Protein AF-A0A1A9T3V4-F1 (afdb_monomer_lite)

Secondary structure (DSSP, 8-state):
--HHHHHHHHHHHTT--HHHHHHHH---HHHHHHHHTTSSPPPHHHHHHHHHH-GGGHHHHHHS-SS----------

Foldseek 3Di:
DALLCLLVVLCVVVVDDLVVVCVQLVPDSVLNVCSVVVVDRDDPSSLVSSCVSPVQCNCCSPPVDNDDDDDDDDPPD

pLDDT: mean 95.2, std 6.95, range [57.75, 98.69]

Radius of gyration: 13.36 Å; chains: 1; bounding box: 26×24×45 Å

Structure (mmCIF, N/CA/C/O backbone):
data_AF-A0A1A9T3V4-F1
#
_entry.id   AF-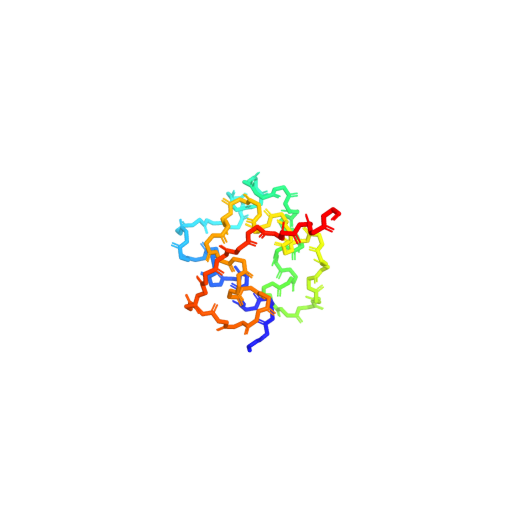A0A1A9T3V4-F1
#
loop_
_atom_site.group_PDB
_atom_site.id
_atom_site.type_symbol
_atom_site.label_atom_id
_atom_site.label_alt_id
_atom_site.label_comp_id
_atom_site.label_asym_id
_atom_site.label_entity_id
_atom_site.label_seq_id
_atom_site.pdbx_PDB_ins_code
_atom_site.Cartn_x
_atom_site.Cartn_y
_atom_site.Cartn_z
_atom_site.occupancy
_atom_site.B_iso_or_equiv
_atom_site.auth_seq_id
_atom_site.auth_comp_id
_atom_site.auth_asym_id
_atom_site.auth_atom_id
_atom_site.pdbx_PDB_model_num
ATOM 1 N N . MET A 1 1 ? -2.211 -13.627 1.088 1.00 79.56 1 MET A N 1
ATOM 2 C CA . MET A 1 1 ? -1.679 -13.333 -0.272 1.00 79.56 1 MET A CA 1
ATOM 3 C C . MET A 1 1 ? -0.419 -12.476 -0.158 1.00 79.56 1 MET A C 1
ATOM 5 O O . MET A 1 1 ? -0.290 -11.777 0.835 1.00 79.56 1 MET A O 1
ATOM 9 N N . ASP A 1 2 ? 0.499 -12.511 -1.132 1.00 92.62 2 ASP A N 1
ATOM 10 C CA . ASP A 1 2 ? 1.673 -11.617 -1.141 1.00 92.62 2 ASP A CA 1
ATOM 11 C C . ASP A 1 2 ? 1.263 -10.129 -1.156 1.00 92.62 2 ASP A C 1
ATOM 13 O O . ASP A 1 2 ? 0.329 -9.734 -1.864 1.00 92.62 2 ASP A O 1
ATOM 17 N N . THR A 1 3 ? 1.953 -9.299 -0.372 1.00 95.12 3 THR A N 1
ATOM 18 C CA . THR A 1 3 ? 1.615 -7.880 -0.193 1.00 95.12 3 THR A CA 1
ATOM 19 C C . THR A 1 3 ? 1.815 -7.054 -1.465 1.00 95.12 3 THR A C 1
ATOM 21 O O . THR A 1 3 ? 1.016 -6.161 -1.745 1.00 95.12 3 THR A O 1
ATOM 24 N N . GLY A 1 4 ? 2.810 -7.375 -2.293 1.00 97.31 4 GLY A N 1
ATOM 25 C CA . GLY A 1 4 ? 2.988 -6.742 -3.597 1.00 97.31 4 GLY A CA 1
ATOM 26 C C . GLY A 1 4 ? 1.844 -7.055 -4.562 1.00 97.31 4 GLY A C 1
ATOM 27 O O . GLY A 1 4 ? 1.354 -6.160 -5.255 1.00 97.31 4 GLY A O 1
ATOM 28 N N . LYS A 1 5 ? 1.323 -8.290 -4.537 1.00 97.38 5 LYS A N 1
ATOM 29 C CA . LYS A 1 5 ? 0.104 -8.652 -5.288 1.00 97.38 5 LYS A CA 1
ATOM 30 C C . LYS A 1 5 ? -1.125 -7.874 -4.809 1.00 97.38 5 LYS A C 1
ATOM 32 O O . LYS A 1 5 ? -1.929 -7.458 -5.640 1.00 97.38 5 LYS A O 1
ATOM 37 N N . LYS A 1 6 ? -1.258 -7.629 -3.499 1.00 98.00 6 LYS A N 1
ATOM 38 C CA . LYS A 1 6 ? -2.341 -6.788 -2.950 1.00 98.00 6 LYS A CA 1
ATOM 39 C C . LYS A 1 6 ? -2.264 -5.357 -3.461 1.00 98.00 6 LYS A C 1
ATOM 41 O O . LYS A 1 6 ? -3.271 -4.818 -3.904 1.00 98.00 6 LYS A O 1
ATOM 46 N N . ILE A 1 7 ? -1.070 -4.768 -3.446 1.00 98.25 7 ILE A N 1
ATOM 47 C CA . ILE A 1 7 ? -0.833 -3.409 -3.953 1.00 98.25 7 ILE A CA 1
ATOM 48 C C . ILE A 1 7 ? -1.214 -3.309 -5.434 1.00 98.25 7 ILE A C 1
ATOM 50 O O . ILE A 1 7 ? -1.913 -2.374 -5.822 1.00 98.25 7 ILE A O 1
ATOM 54 N N . LYS A 1 8 ? -0.834 -4.307 -6.245 1.00 98.44 8 LYS A N 1
ATOM 55 C CA . LYS A 1 8 ? -1.229 -4.382 -7.657 1.00 98.44 8 LYS A CA 1
ATOM 56 C C . LYS A 1 8 ? -2.750 -4.374 -7.826 1.00 98.44 8 LYS A C 1
ATOM 58 O O . LYS A 1 8 ? -3.259 -3.606 -8.638 1.00 98.44 8 LYS A O 1
ATOM 63 N N . LEU A 1 9 ? -3.459 -5.206 -7.064 1.00 98.31 9 LEU A N 1
ATOM 64 C CA . LEU A 1 9 ? -4.917 -5.320 -7.146 1.00 98.31 9 LEU A CA 1
ATOM 65 C C . LEU A 1 9 ? -5.622 -4.036 -6.708 1.00 98.31 9 LEU A C 1
ATOM 67 O O . LEU A 1 9 ? -6.554 -3.610 -7.379 1.00 98.31 9 LEU A O 1
ATOM 71 N N . VAL A 1 10 ? -5.141 -3.380 -5.648 1.00 98.31 10 VAL A N 1
ATOM 72 C CA . VAL A 1 10 ? -5.646 -2.062 -5.236 1.00 98.31 10 VAL A CA 1
ATOM 73 C C . VAL A 1 10 ? -5.463 -1.044 -6.361 1.00 98.31 10 VAL A C 1
ATOM 75 O O . VAL A 1 10 ? -6.422 -0.377 -6.740 1.00 98.31 10 VAL A O 1
ATOM 78 N N . ARG A 1 11 ? -4.272 -0.959 -6.969 1.00 98.56 11 ARG A N 1
ATOM 79 C CA . ARG A 1 11 ? -4.045 -0.056 -8.106 1.00 98.56 11 ARG A CA 1
ATOM 80 C C . ARG A 1 11 ? -4.993 -0.357 -9.266 1.00 98.56 11 ARG A C 1
ATOM 82 O O . ARG A 1 11 ? -5.596 0.562 -9.812 1.00 98.56 11 ARG A O 1
ATOM 89 N N . GLU A 1 12 ? -5.142 -1.621 -9.641 1.00 98.44 12 GLU A N 1
ATOM 90 C CA . GLU A 1 12 ? -6.016 -2.026 -10.748 1.00 98.44 12 GLU A CA 1
ATOM 91 C C . GLU A 1 12 ? -7.492 -1.723 -10.459 1.00 98.44 12 GLU A C 1
ATOM 93 O O . GLU A 1 12 ? -8.182 -1.218 -11.341 1.00 98.44 12 GLU A O 1
ATOM 98 N N . ALA A 1 13 ? -7.949 -1.907 -9.217 1.00 98.19 13 ALA A N 1
ATOM 99 C CA . ALA A 1 13 ? -9.301 -1.552 -8.785 1.00 98.19 13 ALA A CA 1
ATOM 100 C C . ALA A 1 13 ? -9.586 -0.041 -8.870 1.00 98.19 13 ALA A C 1
ATOM 102 O O . ALA A 1 13 ? -10.724 0.359 -9.097 1.00 98.19 13 ALA A O 1
ATOM 103 N N . THR A 1 14 ? -8.559 0.808 -8.739 1.00 97.56 14 THR A N 1
ATOM 104 C CA . THR A 1 14 ? -8.693 2.265 -8.938 1.00 97.56 14 THR A CA 1
ATOM 105 C C . THR A 1 14 ? -8.712 2.690 -10.412 1.00 97.56 14 THR A C 1
ATOM 107 O O . THR A 1 14 ? -8.931 3.864 -10.700 1.00 97.56 14 THR A O 1
ATOM 110 N N . GLY A 1 15 ? -8.454 1.771 -11.352 1.00 98.12 15 GLY A N 1
ATOM 111 C CA . GLY A 1 15 ? -8.351 2.066 -12.786 1.00 98.12 15 GLY A CA 1
ATOM 112 C C . GLY A 1 15 ? -7.084 2.830 -13.195 1.00 98.12 15 GLY A C 1
ATOM 113 O O . GLY A 1 15 ? -6.975 3.252 -14.344 1.00 98.12 15 GLY A O 1
ATOM 114 N N . LEU A 1 16 ? -6.125 3.009 -12.279 1.00 98.31 16 LEU A N 1
ATOM 115 C CA . LEU A 1 16 ? -4.935 3.830 -12.500 1.00 98.31 16 LEU A CA 1
ATOM 116 C C . LEU A 1 16 ? -3.766 3.039 -13.098 1.00 98.31 16 LEU A C 1
ATOM 118 O O . LEU A 1 16 ? -3.468 1.892 -12.723 1.00 98.31 16 LEU A O 1
ATOM 122 N N . LYS A 1 17 ? -3.017 3.707 -13.976 1.00 98.31 17 LYS A N 1
ATOM 123 C CA . LYS A 1 17 ? -1.684 3.251 -14.390 1.00 98.31 17 LYS A CA 1
ATOM 124 C C . LYS A 1 17 ? -0.674 3.458 -13.256 1.00 98.31 17 LYS A C 1
ATOM 126 O O . LYS A 1 17 ? -0.942 4.149 -12.273 1.00 98.31 17 LYS A O 1
ATOM 131 N N . ARG A 1 18 ? 0.508 2.843 -13.361 1.00 98.19 18 ARG A N 1
ATOM 132 C CA . ARG A 1 18 ? 1.538 2.930 -12.304 1.00 98.19 18 ARG A CA 1
ATOM 133 C C . ARG A 1 18 ? 2.055 4.350 -12.121 1.00 98.19 18 ARG A C 1
ATOM 135 O O . ARG A 1 18 ? 2.321 4.746 -10.995 1.00 98.19 18 ARG A O 1
ATOM 142 N N . GLU A 1 19 ? 2.161 5.101 -13.206 1.00 98.50 19 GLU A N 1
ATOM 143 C CA . GLU A 1 19 ? 2.566 6.503 -13.231 1.00 98.50 19 GLU A CA 1
ATOM 144 C C . GLU A 1 19 ? 1.596 7.360 -12.407 1.00 98.50 19 GLU A C 1
ATOM 146 O O . GLU A 1 19 ? 2.006 8.085 -11.507 1.00 98.50 19 GLU A O 1
ATOM 151 N N . GLU A 1 20 ? 0.295 7.215 -12.651 1.00 98.62 20 GLU A N 1
ATOM 152 C CA . GLU A 1 20 ? -0.752 7.969 -11.953 1.00 98.62 20 GLU A CA 1
ATOM 153 C C . GLU A 1 20 ? -0.847 7.563 -10.481 1.00 98.62 20 GLU A C 1
ATOM 155 O O . GLU A 1 20 ? -0.968 8.409 -9.596 1.00 98.62 20 GLU A O 1
ATOM 160 N N . PHE A 1 21 ? -0.747 6.262 -10.205 1.00 98.62 21 PHE A N 1
ATOM 161 C CA . PHE A 1 21 ? -0.743 5.736 -8.845 1.00 98.62 21 PHE A CA 1
ATOM 162 C C . PHE A 1 21 ? 0.482 6.214 -8.055 1.00 98.62 21 PHE A C 1
ATOM 164 O O . PHE A 1 21 ? 0.364 6.574 -6.884 1.00 98.62 21 PHE A O 1
ATOM 171 N N . SER A 1 22 ? 1.648 6.276 -8.706 1.00 98.69 22 SER A N 1
ATOM 172 C CA . SER A 1 22 ? 2.881 6.832 -8.144 1.00 98.69 22 SER A CA 1
ATOM 173 C C . SER A 1 22 ? 2.700 8.298 -7.760 1.00 98.69 22 SER A C 1
ATOM 175 O O . SER A 1 22 ? 3.015 8.667 -6.633 1.00 98.69 22 SER A O 1
ATOM 177 N N . VAL A 1 23 ? 2.116 9.112 -8.645 1.00 98.62 23 VAL A N 1
ATOM 178 C CA . VAL A 1 23 ? 1.834 10.529 -8.365 1.00 98.62 23 VAL A CA 1
ATOM 179 C C . VAL A 1 23 ? 0.870 10.688 -7.190 1.00 98.62 23 VAL A C 1
ATOM 181 O O . VAL A 1 23 ? 1.135 11.493 -6.303 1.00 98.62 23 VAL A O 1
ATOM 184 N N . ARG A 1 24 ? -0.222 9.913 -7.141 1.00 98.50 24 ARG A N 1
ATOM 185 C CA . ARG A 1 24 ? -1.221 10.030 -6.063 1.00 98.50 24 ARG A CA 1
ATOM 186 C C . ARG A 1 24 ? -0.699 9.592 -4.699 1.00 98.50 24 ARG A C 1
ATOM 188 O O . ARG A 1 24 ? -1.035 10.201 -3.697 1.00 98.50 24 ARG A O 1
ATOM 195 N N . THR A 1 25 ? 0.104 8.534 -4.661 1.00 98.38 25 THR A N 1
ATOM 196 C CA . THR A 1 25 ? 0.608 7.969 -3.398 1.00 98.38 25 THR A CA 1
ATOM 197 C C . THR A 1 25 ? 1.951 8.549 -2.968 1.00 98.38 25 THR A C 1
ATOM 199 O O . THR A 1 25 ? 2.392 8.295 -1.854 1.00 98.38 25 THR A O 1
ATOM 202 N N . GLY A 1 26 ? 2.660 9.252 -3.855 1.00 98.44 26 GLY A N 1
ATOM 203 C CA . GLY A 1 26 ? 4.050 9.656 -3.638 1.00 98.44 26 GLY A CA 1
ATOM 204 C C . GLY A 1 26 ? 5.050 8.489 -3.624 1.00 98.44 26 GLY A C 1
ATOM 205 O O . GLY A 1 26 ? 6.243 8.703 -3.409 1.00 98.44 26 GLY A O 1
ATOM 206 N N . VAL A 1 27 ? 4.607 7.247 -3.860 1.00 98.38 27 VAL A N 1
ATOM 207 C CA . VAL A 1 27 ? 5.494 6.081 -3.926 1.00 98.38 27 VAL A CA 1
ATOM 208 C C . VAL A 1 27 ? 6.219 6.092 -5.271 1.00 98.38 27 VAL A C 1
ATOM 210 O O . VAL A 1 27 ? 5.550 6.106 -6.305 1.00 98.38 27 VAL A O 1
ATOM 213 N N . PRO A 1 28 ? 7.563 6.027 -5.316 1.00 98.38 28 PRO A N 1
ATOM 214 C CA . PRO A 1 28 ? 8.292 6.034 -6.581 1.00 98.38 28 PRO A CA 1
ATOM 215 C C . PRO A 1 28 ? 7.865 4.891 -7.511 1.00 98.38 28 PRO A C 1
ATOM 217 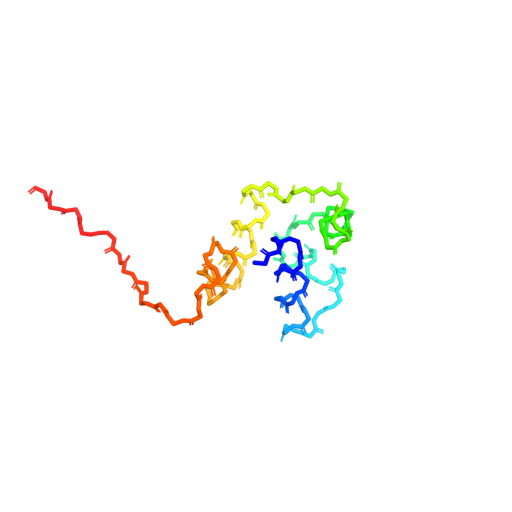O O . PRO A 1 28 ? 7.757 3.740 -7.084 1.00 98.38 28 PRO A O 1
ATOM 220 N N . ILE A 1 29 ? 7.686 5.181 -8.802 1.00 98.38 29 ILE A N 1
ATOM 221 C CA . ILE A 1 29 ? 7.231 4.192 -9.793 1.00 98.38 29 ILE A CA 1
ATOM 222 C C . ILE A 1 29 ? 8.122 2.941 -9.854 1.00 98.38 29 ILE A C 1
ATOM 224 O O . ILE A 1 29 ? 7.612 1.826 -9.952 1.00 98.38 29 ILE A O 1
ATOM 228 N N . GLY A 1 30 ? 9.444 3.097 -9.718 1.00 98.12 30 GLY A N 1
ATOM 229 C CA . GLY A 1 30 ? 10.381 1.970 -9.664 1.00 98.12 30 GLY A CA 1
ATOM 230 C C . GLY A 1 30 ? 10.124 1.045 -8.470 1.00 98.12 30 GLY A C 1
ATOM 231 O O . GLY A 1 30 ? 10.185 -0.177 -8.611 1.00 98.12 30 GLY A O 1
ATOM 232 N N . THR A 1 31 ? 9.745 1.617 -7.322 1.00 98.19 31 THR A N 1
ATOM 233 C CA . THR A 1 31 ? 9.330 0.859 -6.135 1.00 98.19 31 THR A CA 1
ATOM 234 C C . THR A 1 31 ? 8.052 0.078 -6.413 1.00 98.19 31 THR A C 1
ATOM 236 O O . THR A 1 31 ? 8.006 -1.111 -6.114 1.00 98.19 31 THR A O 1
ATOM 239 N N . LEU A 1 32 ? 7.042 0.699 -7.038 1.00 98.12 32 LEU A N 1
ATOM 240 C CA . LEU A 1 32 ? 5.799 0.011 -7.412 1.00 98.12 32 LEU A CA 1
ATOM 241 C C . LEU A 1 32 ? 6.065 -1.160 -8.364 1.00 98.12 32 LEU A C 1
ATOM 243 O O . LEU A 1 32 ? 5.550 -2.252 -8.149 1.00 98.12 32 LEU A O 1
ATOM 247 N N . ILE A 1 33 ? 6.908 -0.970 -9.385 1.00 98.19 33 ILE A N 1
ATOM 248 C CA . ILE A 1 33 ? 7.278 -2.039 -10.325 1.00 98.19 33 ILE A CA 1
ATOM 249 C C . ILE A 1 33 ? 7.949 -3.200 -9.586 1.00 98.19 33 ILE A C 1
ATOM 251 O O . ILE A 1 33 ? 7.552 -4.349 -9.773 1.00 98.19 33 ILE A O 1
ATOM 255 N N . GLY A 1 34 ? 8.947 -2.915 -8.744 1.00 98.25 34 GLY A N 1
ATOM 256 C CA . GLY A 1 34 ? 9.666 -3.947 -7.998 1.00 98.25 34 GLY A CA 1
ATOM 257 C C . GLY A 1 34 ? 8.760 -4.717 -7.037 1.00 98.25 34 GLY A C 1
ATOM 258 O O . GLY A 1 34 ? 8.804 -5.945 -7.008 1.00 98.25 34 GLY A O 1
ATOM 259 N N . VAL A 1 35 ? 7.903 -4.006 -6.306 1.00 97.69 35 VAL A N 1
ATOM 260 C CA . VAL A 1 35 ? 6.956 -4.588 -5.347 1.00 97.69 35 VAL A CA 1
ATOM 261 C C . VAL A 1 35 ? 5.891 -5.430 -6.049 1.00 97.69 35 VAL A C 1
ATOM 263 O O . VAL A 1 35 ? 5.699 -6.589 -5.698 1.00 97.69 35 VAL A O 1
ATOM 266 N N . GLU A 1 36 ? 5.224 -4.904 -7.077 1.00 97.31 36 GLU A N 1
ATOM 267 C CA . GLU A 1 36 ? 4.150 -5.635 -7.767 1.00 97.31 36 GLU A CA 1
ATOM 268 C C . GLU A 1 36 ? 4.649 -6.865 -8.542 1.00 97.31 36 GLU A C 1
ATOM 270 O O . GLU A 1 36 ? 3.871 -7.776 -8.828 1.00 97.31 36 GLU A O 1
ATOM 275 N N . GLN A 1 37 ? 5.935 -6.896 -8.896 1.00 96.88 37 GLN A N 1
ATOM 276 C CA . GLN A 1 37 ? 6.586 -8.049 -9.523 1.00 96.88 37 GLN A CA 1
ATOM 277 C C . GLN A 1 37 ? 7.187 -9.029 -8.505 1.00 96.88 37 GLN A C 1
ATOM 279 O O . GLN A 1 37 ? 7.770 -10.030 -8.913 1.00 96.88 37 GLN A O 1
ATOM 284 N N . GLY A 1 38 ? 7.071 -8.753 -7.202 1.00 95.25 38 GLY A N 1
ATOM 285 C CA . GLY A 1 38 ? 7.622 -9.599 -6.143 1.00 95.25 38 GLY A CA 1
ATOM 286 C C . GLY A 1 38 ? 9.150 -9.572 -6.053 1.00 95.25 38 GLY A C 1
ATOM 287 O O . GLY A 1 38 ? 9.740 -10.475 -5.470 1.00 95.25 38 GLY A O 1
ATOM 288 N N . ARG A 1 39 ? 9.813 -8.558 -6.629 1.00 95.31 39 ARG A N 1
ATOM 289 C CA . ARG A 1 39 ? 11.274 -8.393 -6.519 1.00 95.31 39 ARG A CA 1
ATOM 290 C C . ARG A 1 39 ? 11.683 -7.959 -5.114 1.00 95.31 39 ARG A C 1
ATOM 292 O O . ARG A 1 39 ? 12.758 -8.329 -4.652 1.00 95.31 39 ARG A O 1
ATOM 299 N N . HIS A 1 40 ? 10.839 -7.165 -4.453 1.00 90.81 40 HIS A N 1
ATOM 300 C CA . HIS A 1 40 ? 11.078 -6.649 -3.108 1.00 90.81 40 HIS A CA 1
ATOM 301 C C . HIS A 1 40 ? 9.787 -6.622 -2.299 1.00 90.81 40 HIS A C 1
ATOM 303 O O . HIS A 1 40 ? 8.716 -6.323 -2.829 1.00 90.81 40 HIS A O 1
ATOM 309 N N . GLU A 1 41 ? 9.912 -6.853 -0.999 1.00 94.31 41 GLU A N 1
ATOM 310 C CA . GLU A 1 41 ? 8.815 -6.650 -0.064 1.00 94.31 41 GLU A CA 1
ATOM 311 C C . GLU A 1 41 ? 8.572 -5.142 0.154 1.00 94.31 41 GLU A C 1
ATOM 313 O O . GLU A 1 41 ? 9.531 -4.369 0.296 1.00 94.31 41 GLU A O 1
ATOM 318 N N . PRO A 1 42 ? 7.310 -4.673 0.160 1.00 96.12 42 PRO A N 1
ATOM 319 C CA . PRO A 1 42 ? 7.021 -3.270 0.410 1.00 96.12 42 PRO A CA 1
ATOM 320 C C . PRO A 1 42 ? 7.348 -2.900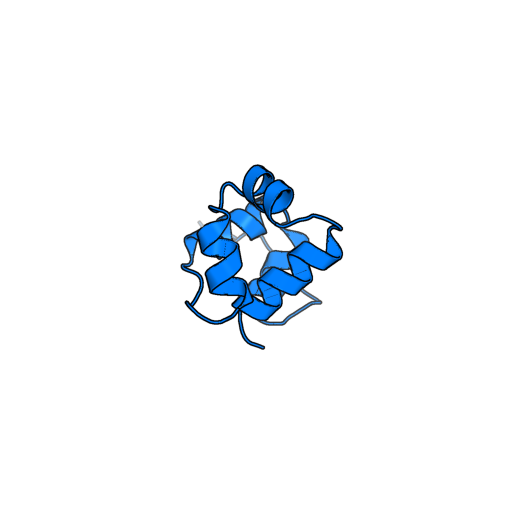 1.857 1.00 96.12 42 PRO A C 1
ATOM 322 O O . PRO A 1 42 ? 6.854 -3.504 2.806 1.00 96.12 42 PRO A O 1
ATOM 325 N N . LYS A 1 43 ? 8.127 -1.830 2.037 1.00 96.06 43 LYS A N 1
ATOM 326 C CA . LYS A 1 43 ? 8.327 -1.226 3.361 1.00 96.06 43 LYS A CA 1
ATOM 327 C C . LYS A 1 43 ? 7.001 -0.678 3.897 1.00 96.06 43 LYS A C 1
ATOM 329 O O . LYS A 1 43 ? 6.164 -0.217 3.121 1.00 96.06 43 LYS A O 1
ATOM 334 N N . ALA A 1 44 ? 6.863 -0.600 5.221 1.00 96.44 44 ALA A N 1
ATOM 335 C CA . ALA A 1 44 ? 5.663 -0.073 5.883 1.00 96.44 44 ALA A CA 1
ATOM 336 C C . ALA A 1 44 ? 5.222 1.311 5.360 1.00 96.44 44 ALA A C 1
ATOM 338 O O . ALA A 1 44 ? 4.029 1.571 5.237 1.00 96.44 44 ALA A O 1
ATOM 339 N N . GLY A 1 45 ? 6.170 2.175 4.975 1.00 97.88 45 GLY A N 1
ATOM 340 C CA . GLY A 1 45 ? 5.870 3.484 4.385 1.00 97.88 45 GLY A CA 1
ATOM 341 C C . GLY A 1 45 ? 5.086 3.419 3.066 1.00 97.88 45 GLY A C 1
ATOM 342 O O . GLY A 1 45 ? 4.240 4.275 2.829 1.00 97.88 45 GLY A O 1
ATOM 343 N N . VAL A 1 46 ? 5.299 2.387 2.240 1.00 98.06 46 VAL A N 1
ATOM 344 C CA . VAL A 1 46 ? 4.526 2.173 1.001 1.00 98.06 46 VAL A CA 1
ATOM 345 C C . VAL A 1 46 ? 3.074 1.854 1.343 1.00 98.06 46 VAL A C 1
ATOM 347 O O . VAL A 1 46 ? 2.164 2.476 0.807 1.00 98.06 46 VAL A O 1
ATOM 350 N N . LEU A 1 47 ? 2.859 0.926 2.280 1.00 98.19 47 LEU A N 1
ATOM 351 C CA . LEU A 1 47 ? 1.520 0.544 2.732 1.00 98.19 47 LEU A CA 1
ATOM 352 C C . LEU A 1 47 ? 0.782 1.718 3.369 1.00 98.19 47 LEU A C 1
ATOM 354 O O . LEU A 1 47 ? -0.382 1.938 3.054 1.00 98.19 47 LEU A O 1
ATOM 358 N N . LYS A 1 48 ? 1.475 2.494 4.210 1.00 98.38 48 LYS A N 1
ATOM 359 C CA . LYS A 1 48 ? 0.934 3.710 4.815 1.00 98.38 48 LYS A CA 1
ATOM 360 C C . LYS A 1 48 ? 0.494 4.712 3.747 1.00 98.38 48 LYS A C 1
ATOM 362 O O . LYS A 1 48 ? -0.645 5.147 3.789 1.00 98.38 48 LYS A O 1
ATOM 367 N N . SER A 1 49 ? 1.351 5.010 2.770 1.00 98.56 49 SER A N 1
ATOM 368 C CA . SER A 1 49 ? 1.045 6.001 1.726 1.00 98.56 49 SER A CA 1
ATOM 369 C C . SER A 1 49 ? -0.175 5.598 0.887 1.00 98.56 49 SER A C 1
ATOM 371 O O . SER A 1 49 ? -1.014 6.427 0.551 1.00 98.56 49 SER A O 1
ATOM 373 N N . ILE A 1 50 ? -0.312 4.303 0.579 1.00 98.44 50 ILE A N 1
ATOM 374 C CA . ILE A 1 50 ? -1.487 3.779 -0.130 1.00 98.44 50 ILE A CA 1
ATOM 375 C C . ILE A 1 50 ? -2.734 3.851 0.760 1.00 98.44 50 ILE A C 1
ATOM 377 O O . ILE A 1 50 ? -3.784 4.276 0.292 1.00 98.44 50 ILE A O 1
ATOM 381 N N . ALA A 1 51 ? -2.629 3.458 2.032 1.00 97.88 51 ALA A N 1
ATOM 382 C CA . ALA A 1 51 ? -3.744 3.483 2.977 1.00 97.88 51 ALA A CA 1
ATOM 383 C C . ALA A 1 51 ? -4.197 4.908 3.339 1.00 97.88 51 ALA A C 1
ATOM 385 O O . ALA A 1 51 ? -5.367 5.110 3.627 1.00 97.88 51 ALA A O 1
ATOM 386 N N . GLU A 1 52 ? -3.309 5.901 3.315 1.00 98.00 52 GLU A N 1
ATOM 387 C CA . GLU A 1 52 ? -3.680 7.313 3.473 1.00 98.00 52 GLU A CA 1
ATOM 388 C C . GLU A 1 52 ? -4.476 7.818 2.263 1.00 98.00 52 GLU A C 1
ATOM 390 O O . GLU A 1 52 ? -5.432 8.572 2.428 1.00 98.00 52 GLU A O 1
ATOM 395 N N . GLN A 1 53 ? -4.119 7.368 1.056 1.00 98.38 53 GLN A N 1
ATOM 396 C CA . GLN A 1 53 ? -4.816 7.742 -0.174 1.00 98.38 53 GLN A CA 1
ATOM 397 C C . GLN A 1 53 ? -6.144 6.989 -0.370 1.00 98.38 53 GLN A C 1
ATOM 399 O O . GLN A 1 53 ? -7.079 7.559 -0.936 1.00 98.38 53 GLN A O 1
ATOM 404 N N . TRP A 1 54 ? -6.225 5.736 0.088 1.00 97.81 54 TRP A N 1
ATOM 405 C 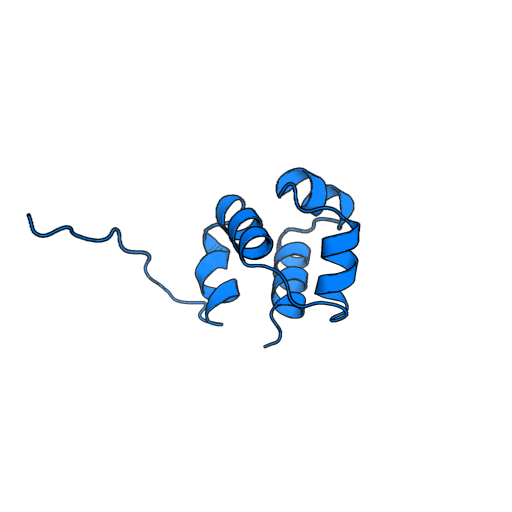CA . TRP A 1 54 ? -7.425 4.889 0.051 1.00 97.81 54 TRP A CA 1
ATOM 406 C C . TRP A 1 54 ? -7.594 4.097 1.360 1.00 97.81 54 TRP A C 1
ATOM 408 O O . TRP A 1 54 ? -7.239 2.909 1.432 1.00 97.81 54 TRP A O 1
ATOM 418 N N . PRO A 1 55 ? -8.125 4.737 2.417 1.00 96.81 55 PRO A N 1
ATOM 419 C CA . PRO A 1 55 ? -8.314 4.110 3.727 1.00 96.81 55 PRO A CA 1
ATOM 420 C C . PRO A 1 55 ? -9.185 2.850 3.712 1.00 96.81 55 PRO A C 1
ATOM 422 O O . PRO A 1 55 ? -9.012 1.971 4.560 1.00 96.81 55 PRO A O 1
ATOM 425 N N . GLU A 1 56 ? -10.088 2.726 2.741 1.00 95.94 56 GLU A N 1
ATOM 426 C CA . GLU A 1 56 ? -10.959 1.568 2.539 1.00 95.94 56 GLU A CA 1
ATOM 427 C C . GLU A 1 56 ? -10.182 0.268 2.266 1.00 95.94 56 GLU A C 1
ATOM 429 O O . GLU A 1 56 ? -10.655 -0.815 2.609 1.00 95.94 56 GLU A O 1
ATOM 434 N N . TYR A 1 57 ? -8.954 0.349 1.738 1.00 97.31 57 TYR A N 1
ATOM 435 C CA . TYR 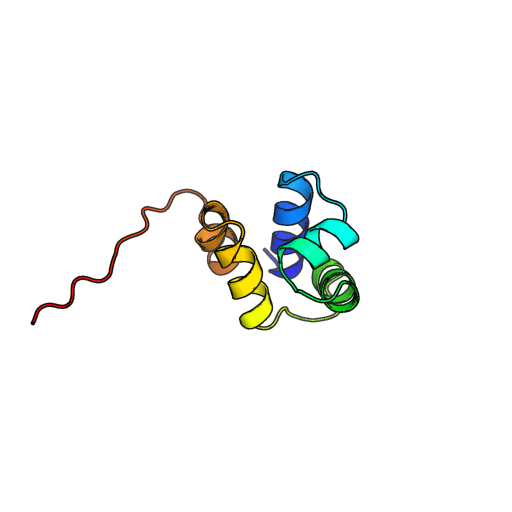A 1 57 ? -8.115 -0.825 1.473 1.00 97.31 57 TYR A CA 1
ATOM 436 C C . TYR A 1 57 ? -7.149 -1.173 2.610 1.00 97.31 57 TYR A C 1
ATOM 438 O O . TYR A 1 57 ? -6.464 -2.195 2.530 1.00 97.31 57 TYR A O 1
ATOM 446 N N . ALA A 1 58 ? -7.074 -0.376 3.682 1.00 96.75 58 ALA A N 1
ATOM 447 C CA . ALA A 1 58 ? -6.052 -0.531 4.720 1.00 96.75 58 ALA A CA 1
ATOM 448 C C . ALA A 1 58 ? -6.068 -1.922 5.383 1.00 96.75 58 ALA A C 1
ATOM 450 O O . ALA A 1 58 ? -5.027 -2.569 5.524 1.00 96.75 58 ALA A O 1
ATOM 451 N N . ALA A 1 59 ? -7.251 -2.421 5.749 1.00 96.94 59 ALA A N 1
ATOM 452 C CA . ALA A 1 59 ? -7.373 -3.735 6.375 1.00 96.94 59 ALA A CA 1
ATOM 453 C C . ALA A 1 59 ? -7.061 -4.879 5.413 1.00 96.94 59 ALA A C 1
ATOM 455 O O . ALA A 1 59 ? -6.398 -5.838 5.809 1.00 96.94 59 ALA A O 1
ATOM 456 N N . TYR A 1 60 ? -7.459 -4.759 4.149 1.00 97.38 60 TYR A N 1
ATOM 457 C CA . TYR A 1 60 ? -7.120 -5.737 3.126 1.00 97.38 60 TYR A CA 1
ATOM 458 C C . TYR A 1 60 ? -5.602 -5.798 2.906 1.00 97.38 60 TYR A C 1
ATOM 460 O O . TYR A 1 60 ? -5.000 -6.871 2.983 1.00 97.38 60 TYR A O 1
ATOM 468 N N . LEU A 1 61 ? -4.960 -4.637 2.735 1.00 97.06 61 LEU A N 1
ATOM 469 C CA . LEU A 1 61 ? -3.513 -4.509 2.556 1.00 97.06 61 LEU A CA 1
ATOM 470 C C . LEU A 1 61 ? -2.733 -5.167 3.698 1.00 97.06 61 LEU A C 1
ATOM 472 O O . LEU A 1 61 ? -1.765 -5.883 3.440 1.00 97.06 61 LEU A O 1
ATOM 476 N N . LEU A 1 62 ? -3.175 -4.983 4.942 1.00 95.44 62 LEU A N 1
ATOM 477 C CA . LEU A 1 62 ? -2.453 -5.451 6.126 1.00 95.44 62 LEU A CA 1
ATOM 478 C C . LEU A 1 62 ? -2.840 -6.862 6.585 1.00 95.44 62 LEU A C 1
ATOM 480 O O . LEU A 1 62 ? -2.004 -7.561 7.146 1.00 95.44 62 LEU A O 1
ATOM 484 N N . THR A 1 63 ? -4.087 -7.289 6.375 1.00 94.75 63 THR A N 1
ATOM 485 C CA . THR A 1 63 ? -4.650 -8.466 7.067 1.00 94.75 63 THR A CA 1
ATOM 486 C C . THR A 1 63 ? -5.453 -9.417 6.181 1.00 94.75 63 THR A C 1
ATOM 488 O O . THR A 1 63 ? -5.974 -10.402 6.692 1.00 94.75 63 THR A O 1
ATOM 491 N N . ASP A 1 64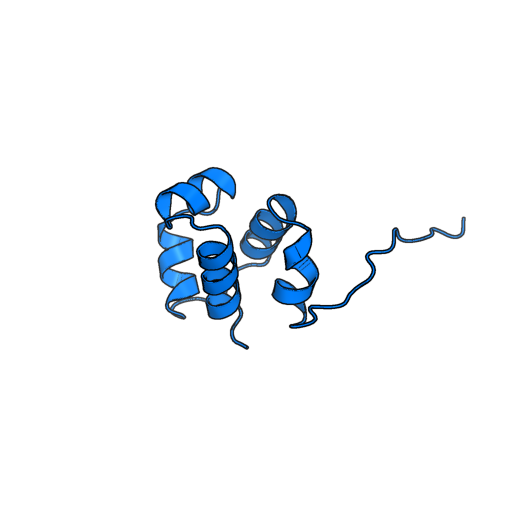 ? -5.588 -9.131 4.883 1.00 95.50 64 ASP A N 1
ATOM 492 C CA . ASP A 1 64 ? -6.460 -9.848 3.935 1.00 95.50 64 ASP A CA 1
ATOM 493 C C . ASP A 1 64 ? -7.972 -9.771 4.274 1.00 95.50 64 ASP A C 1
ATOM 495 O O . ASP A 1 64 ? -8.796 -10.342 3.562 1.00 95.50 64 ASP A O 1
ATOM 499 N N . LYS A 1 65 ? -8.373 -9.022 5.314 1.00 95.50 65 LYS A N 1
ATOM 500 C CA . LYS A 1 65 ? -9.782 -8.817 5.683 1.00 95.50 65 LYS A CA 1
ATOM 501 C C . LYS A 1 65 ? -10.429 -7.728 4.831 1.00 95.50 65 LYS A C 1
ATOM 503 O O . LYS A 1 65 ? -9.881 -6.635 4.706 1.00 95.50 65 LYS A O 1
ATOM 508 N N . ILE A 1 66 ? -11.620 -8.017 4.315 1.00 94.44 66 ILE A N 1
ATOM 509 C CA . ILE A 1 66 ? -12.439 -7.084 3.521 1.00 94.44 66 ILE A CA 1
ATOM 510 C C . ILE A 1 66 ? -13.630 -6.513 4.304 1.00 94.44 66 ILE A C 1
ATOM 512 O O . ILE A 1 66 ? -14.135 -5.451 3.967 1.00 94.44 66 ILE A O 1
ATOM 516 N N . GLU A 1 67 ? -14.035 -7.175 5.387 1.00 94.81 67 GLU A N 1
ATOM 517 C CA . GLU A 1 67 ? -15.102 -6.726 6.280 1.00 94.81 67 GLU A CA 1
ATOM 518 C C . GLU A 1 67 ? -14.492 -6.348 7.629 1.00 94.81 67 GLU A C 1
ATOM 520 O O . GLU A 1 67 ? -14.172 -7.202 8.460 1.00 94.81 67 GLU A O 1
ATOM 525 N N . VAL A 1 68 ? -14.273 -5.049 7.834 1.00 93.81 68 VAL A N 1
ATOM 526 C CA . VAL A 1 68 ? -13.768 -4.504 9.096 1.00 93.81 68 VAL A CA 1
ATOM 527 C C . VAL A 1 68 ? -14.521 -3.239 9.482 1.00 93.81 68 VAL A C 1
ATOM 529 O O . VAL A 1 68 ? -14.927 -2.454 8.631 1.00 93.81 68 VAL A O 1
ATOM 532 N N . VAL A 1 69 ? -14.642 -3.005 10.787 1.00 92.81 69 VAL A N 1
ATOM 533 C CA . VAL A 1 69 ? -15.114 -1.731 11.334 1.00 92.81 69 VAL A CA 1
ATOM 534 C C . VAL A 1 69 ? -13.912 -1.019 11.936 1.00 92.81 69 VAL A C 1
ATOM 536 O O . VAL A 1 69 ? -13.350 -1.481 12.931 1.00 92.81 69 VAL A O 1
ATOM 539 N N . GLN A 1 70 ? -13.494 0.089 11.322 1.00 89.69 70 GLN A N 1
ATOM 540 C CA . GLN A 1 70 ? -12.449 0.936 11.890 1.00 89.69 70 GLN A CA 1
ATOM 541 C C . GLN A 1 70 ? -12.981 1.594 13.165 1.00 89.69 70 GLN A C 1
ATOM 543 O O . GLN A 1 70 ? -14.058 2.189 13.169 1.00 89.69 70 GLN A O 1
ATOM 548 N N . LYS A 1 71 ? -12.226 1.473 14.257 1.00 91.19 71 LYS A N 1
ATOM 549 C CA . LYS A 1 71 ? -12.555 2.082 15.546 1.00 91.19 71 LYS A CA 1
ATOM 550 C C . LYS A 1 71 ? -11.454 3.053 15.933 1.00 91.19 71 LYS A C 1
ATOM 552 O O . LYS A 1 71 ? -10.272 2.734 15.807 1.00 91.19 71 LYS A O 1
ATOM 557 N N . LYS A 1 72 ? -11.841 4.224 16.431 1.00 89.44 72 LYS A N 1
ATOM 558 C CA . LYS A 1 72 ? -10.906 5.123 17.105 1.00 89.44 72 LYS A CA 1
ATOM 559 C C . LYS A 1 72 ? -10.489 4.464 18.430 1.00 89.44 72 LYS A C 1
ATOM 561 O O . LYS A 1 72 ? -11.374 3.962 19.121 1.00 89.44 72 LYS A O 1
ATOM 566 N N . PRO A 1 73 ? -9.196 4.441 18.795 1.00 90.56 73 PRO A N 1
ATOM 567 C CA . PRO A 1 73 ? -8.789 3.983 20.117 1.00 90.56 73 PRO A CA 1
ATOM 568 C C . PRO A 1 73 ? -9.460 4.847 21.191 1.00 90.56 73 PRO A C 1
ATOM 570 O O . PRO A 1 73 ? -9.340 6.074 21.158 1.00 90.56 73 PRO A O 1
ATOM 573 N N . GLU A 1 74 ? -10.175 4.223 22.122 1.00 87.94 74 GLU A N 1
ATOM 574 C CA . GLU A 1 74 ? -10.646 4.891 23.333 1.00 87.94 74 GLU A CA 1
ATOM 575 C C . GLU A 1 74 ? -9.473 4.927 24.315 1.00 87.94 74 GLU A C 1
ATOM 577 O O . GLU A 1 74 ? -9.022 3.893 24.804 1.00 87.94 74 GLU A O 1
ATOM 582 N N . THR A 1 75 ? -8.923 6.111 24.567 1.00 73.94 75 THR A N 1
ATOM 583 C CA . THR A 1 75 ? -8.059 6.313 25.731 1.00 73.94 75 THR A CA 1
ATOM 584 C C . THR A 1 75 ? -8.964 6.427 26.945 1.00 73.94 75 THR A C 1
ATOM 586 O O . THR A 1 75 ? -9.582 7.474 27.144 1.00 73.94 75 THR A O 1
ATOM 589 N N . THR A 1 76 ? -9.059 5.366 27.743 1.00 63.38 76 THR A N 1
ATOM 590 C CA . THR A 1 76 ? -9.522 5.500 29.126 1.00 63.38 76 THR A CA 1
ATOM 591 C C . THR A 1 76 ? -8.488 6.363 29.845 1.00 63.38 76 THR A C 1
ATOM 593 O O . THR A 1 76 ? -7.345 5.934 30.014 1.00 63.38 76 THR A O 1
ATOM 596 N N . GLY A 1 77 ? -8.855 7.616 30.120 1.00 57.75 77 GLY A N 1
ATOM 597 C CA . GLY A 1 77 ? -8.075 8.526 30.959 1.00 57.75 77 GLY A CA 1
ATOM 598 C C . GLY A 1 77 ? -8.131 8.132 32.425 1.00 57.75 77 GLY A C 1
ATOM 599 O O . GLY A 1 77 ? -9.093 7.426 32.806 1.00 57.75 77 GLY A O 1
#

Sequence (77 aa):
MDTGKKIKLVREATGLKREEFSVRTGVPIGTLIGVEQGRHEPKAGVLKSIAEQWPEYAAYLLTDKIEVVQKKPETTG